Protein AF-A0A3E5HH83-F1 (afdb_monomer)

Structure (mmCIF, N/CA/C/O backbone):
data_AF-A0A3E5HH83-F1
#
_entry.id   AF-A0A3E5HH83-F1
#
loop_
_atom_site.group_PDB
_atom_site.id
_atom_site.type_symbol
_atom_site.label_atom_id
_atom_site.label_alt_id
_atom_site.label_comp_id
_atom_site.label_asym_id
_atom_site.label_entity_id
_atom_site.label_seq_id
_atom_site.pdbx_PDB_ins_code
_atom_site.Cartn_x
_atom_site.Cartn_y
_atom_site.Cartn_z
_atom_site.occupancy
_atom_site.B_iso_or_equiv
_atom_site.auth_seq_id
_atom_site.auth_comp_id
_atom_site.auth_asym_id
_atom_site.auth_atom_id
_atom_site.pdbx_PDB_model_num
ATOM 1 N N . MET A 1 1 ? -9.950 -3.224 22.795 1.00 46.97 1 MET A N 1
ATOM 2 C CA . MET A 1 1 ? -10.598 -3.669 21.547 1.00 46.97 1 MET A CA 1
ATOM 3 C C . MET A 1 1 ? -9.946 -2.872 20.449 1.00 46.97 1 MET A C 1
ATOM 5 O O . MET A 1 1 ? -10.129 -1.661 20.435 1.00 46.97 1 MET A O 1
ATOM 9 N N . ASN A 1 2 ? -9.144 -3.512 19.608 1.00 66.50 2 ASN A N 1
ATOM 10 C CA . ASN A 1 2 ? -8.667 -2.846 18.408 1.00 66.50 2 ASN A CA 1
ATOM 11 C C . ASN A 1 2 ? -9.880 -2.757 17.480 1.00 66.50 2 ASN A C 1
ATOM 13 O O . ASN A 1 2 ? -10.528 -3.773 17.232 1.00 66.50 2 ASN A O 1
ATOM 17 N N . GLY A 1 3 ? -10.281 -1.540 17.110 1.00 93.00 3 GLY A N 1
ATOM 18 C CA . GLY A 1 3 ? -11.445 -1.318 16.252 1.00 93.00 3 GLY A CA 1
ATOM 19 C C . GLY A 1 3 ? -11.231 -1.876 14.845 1.00 93.00 3 GLY A C 1
ATOM 20 O O . GLY A 1 3 ? -10.240 -2.550 14.572 1.00 93.00 3 GLY A O 1
ATOM 21 N N . THR A 1 4 ? -12.140 -1.568 13.930 1.00 97.88 4 THR A N 1
ATOM 22 C CA . THR A 1 4 ? -11.931 -1.856 12.510 1.00 97.88 4 THR A CA 1
ATOM 23 C C . THR A 1 4 ? -11.290 -0.670 11.798 1.00 97.88 4 THR A C 1
ATOM 25 O O . THR A 1 4 ? -11.462 0.483 12.201 1.00 97.88 4 THR A O 1
ATOM 28 N N . ILE A 1 5 ? -10.546 -0.953 10.730 1.00 98.25 5 ILE A N 1
ATOM 29 C CA . ILE A 1 5 ? -9.960 0.050 9.841 1.00 98.25 5 ILE A CA 1
ATOM 30 C C . ILE A 1 5 ? -10.342 -0.217 8.389 1.00 98.25 5 ILE A C 1
ATOM 32 O O . ILE A 1 5 ? -10.463 -1.365 7.960 1.00 98.25 5 ILE A O 1
ATOM 36 N N . ASN A 1 6 ? -10.529 0.864 7.636 1.00 98.69 6 ASN A N 1
ATOM 37 C CA . ASN A 1 6 ? -10.720 0.813 6.192 1.00 98.69 6 ASN A CA 1
ATOM 38 C C . ASN A 1 6 ? -9.366 0.891 5.489 1.00 98.69 6 ASN A C 1
ATOM 40 O O . ASN A 1 6 ? -8.591 1.817 5.735 1.00 98.69 6 ASN A O 1
ATOM 44 N N . ILE A 1 7 ? -9.112 -0.066 4.607 1.00 98.81 7 ILE A N 1
ATOM 45 C CA . ILE A 1 7 ? -7.843 -0.254 3.906 1.00 98.81 7 ILE A CA 1
ATOM 46 C C . ILE A 1 7 ? -8.075 -0.429 2.402 1.00 98.81 7 ILE A C 1
ATOM 48 O O . ILE A 1 7 ? -9.208 -0.631 1.949 1.00 98.81 7 ILE A O 1
ATOM 52 N N . LEU A 1 8 ? -6.987 -0.411 1.638 1.00 98.88 8 LEU A N 1
ATOM 53 C CA . LEU A 1 8 ? -6.941 -0.985 0.295 1.00 98.88 8 LEU A CA 1
ATOM 54 C C . LEU A 1 8 ? -6.160 -2.295 0.330 1.00 98.88 8 LEU A C 1
ATOM 56 O O . LEU A 1 8 ? -5.113 -2.351 0.964 1.00 98.88 8 LEU A O 1
ATOM 60 N N . ALA A 1 9 ? -6.634 -3.320 -0.369 1.00 98.88 9 ALA A N 1
ATOM 61 C CA . ALA A 1 9 ? -5.868 -4.520 -0.681 1.00 98.88 9 ALA A CA 1
ATOM 62 C C . ALA A 1 9 ? -5.523 -4.526 -2.170 1.00 98.88 9 ALA A C 1
ATOM 64 O O . ALA A 1 9 ? -6.398 -4.362 -3.018 1.00 98.88 9 ALA A O 1
ATOM 65 N N . ILE A 1 10 ? -4.245 -4.705 -2.485 1.00 98.81 10 ILE A N 1
ATOM 66 C CA . ILE A 1 10 ? -3.732 -4.709 -3.849 1.00 98.81 10 ILE A CA 1
ATOM 67 C C . ILE A 1 10 ? -3.163 -6.099 -4.096 1.00 98.81 10 ILE A C 1
ATOM 69 O O . ILE A 1 10 ? -2.102 -6.452 -3.580 1.00 98.81 10 ILE A O 1
ATOM 73 N N . LYS A 1 11 ? -3.887 -6.907 -4.870 1.00 98.69 11 LYS A N 1
ATOM 74 C CA . LYS A 1 11 ? -3.466 -8.260 -5.249 1.00 98.69 11 LYS A CA 1
ATOM 75 C C . LYS A 1 11 ? -2.684 -8.216 -6.571 1.00 98.69 11 LYS A C 1
ATOM 77 O O . LYS A 1 11 ? -2.982 -7.371 -7.422 1.00 98.69 11 LYS A O 1
ATOM 82 N N . PRO A 1 12 ? -1.713 -9.121 -6.785 1.00 98.25 12 PRO A N 1
ATOM 83 C CA . PRO A 1 12 ? -1.017 -9.213 -8.064 1.00 98.25 12 PRO A CA 1
ATOM 84 C C . PRO A 1 12 ? -1.998 -9.452 -9.216 1.00 98.25 12 PRO A C 1
ATOM 86 O O . PRO A 1 12 ? -2.844 -10.338 -9.137 1.00 98.25 12 PRO A O 1
ATOM 89 N N . GLY A 1 13 ? -1.880 -8.673 -10.292 1.00 97.62 13 GLY A N 1
ATOM 90 C CA . GLY A 1 13 ? -2.722 -8.831 -11.483 1.00 97.62 13 GLY A CA 1
ATOM 91 C C . GLY A 1 13 ? -4.163 -8.318 -11.360 1.00 97.62 13 GLY A C 1
ATOM 92 O O . GLY A 1 13 ? -4.900 -8.386 -12.340 1.00 97.62 13 GLY A O 1
ATOM 93 N N . GLU A 1 14 ? -4.570 -7.784 -10.207 1.00 97.88 14 GLU A N 1
ATOM 94 C CA . GLU A 1 14 ? -5.917 -7.247 -9.980 1.00 97.88 14 GLU A CA 1
ATOM 95 C C . GLU A 1 14 ? -5.877 -5.733 -9.705 1.00 97.88 14 GLU A C 1
ATOM 97 O O . GLU A 1 14 ? -4.828 -5.153 -9.393 1.00 97.88 14 GLU A O 1
ATOM 102 N N . GLN A 1 15 ? -7.041 -5.091 -9.822 1.00 97.94 15 GLN A N 1
ATOM 103 C CA . GLN A 1 15 ? -7.246 -3.709 -9.384 1.00 97.94 15 GLN A CA 1
ATOM 104 C C . GLN A 1 15 ? -7.373 -3.642 -7.847 1.00 97.94 15 GLN A C 1
ATOM 106 O O . GLN A 1 15 ? -7.794 -4.625 -7.230 1.00 97.94 15 GLN A O 1
ATOM 111 N N . PRO A 1 16 ? -7.050 -2.498 -7.211 1.00 98.44 16 PRO A N 1
ATOM 112 C CA . PRO A 1 16 ? -7.197 -2.324 -5.768 1.00 98.44 16 PRO A CA 1
ATOM 113 C C . PRO A 1 16 ? -8.634 -2.542 -5.274 1.00 98.44 16 PRO A C 1
ATOM 115 O O . PRO A 1 16 ? -9.596 -2.053 -5.864 1.00 98.44 16 PRO A O 1
ATOM 118 N N . GLU A 1 17 ? -8.772 -3.209 -4.130 1.00 9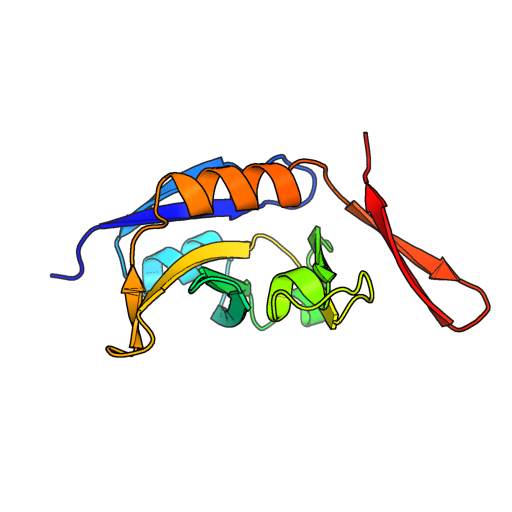8.62 17 GLU A N 1
ATOM 119 C CA . GLU A 1 17 ? -10.048 -3.504 -3.475 1.00 98.62 17 GLU A CA 1
ATOM 120 C C . GLU A 1 17 ? -10.148 -2.759 -2.136 1.00 98.62 17 GLU A C 1
ATOM 122 O O . GLU A 1 17 ? -9.228 -2.800 -1.319 1.00 98.62 17 GLU A O 1
ATOM 127 N N . ARG A 1 18 ? -11.276 -2.088 -1.874 1.00 98.69 18 ARG A N 1
ATOM 128 C CA . ARG A 1 18 ? -11.558 -1.474 -0.566 1.00 98.69 18 ARG A CA 1
ATOM 129 C C . ARG A 1 18 ? -12.054 -2.536 0.408 1.00 98.69 18 ARG A C 1
ATOM 131 O O . ARG A 1 18 ? -13.051 -3.193 0.123 1.00 98.69 18 ARG A O 1
ATOM 138 N N . LEU A 1 19 ? -11.430 -2.636 1.579 1.00 98.69 19 LEU A N 1
ATOM 139 C CA . LEU A 1 19 ? -11.835 -3.570 2.633 1.00 98.69 19 LEU A CA 1
ATOM 140 C C . LEU A 1 19 ? -11.967 -2.866 3.985 1.00 98.69 19 LEU A C 1
ATOM 142 O O . LEU A 1 19 ? -11.283 -1.882 4.258 1.00 98.69 19 LEU A O 1
ATOM 146 N N . THR A 1 20 ? -12.809 -3.422 4.853 1.00 98.62 20 THR A N 1
ATOM 147 C CA . THR A 1 20 ? -12.842 -3.103 6.284 1.00 98.62 20 THR A CA 1
ATOM 148 C C . THR A 1 20 ? -12.373 -4.334 7.048 1.00 98.62 20 THR A C 1
ATOM 150 O O . THR A 1 20 ? -12.964 -5.404 6.901 1.00 98.62 20 THR A O 1
ATOM 153 N N . ILE A 1 21 ? -11.324 -4.192 7.856 1.00 98.31 21 ILE A N 1
ATOM 154 C CA . ILE A 1 21 ? -10.731 -5.298 8.621 1.00 98.31 21 ILE A CA 1
ATOM 155 C C . ILE A 1 21 ? -10.574 -4.949 10.094 1.00 98.31 21 ILE A C 1
ATOM 157 O O . ILE A 1 21 ? -10.543 -3.773 10.453 1.00 98.31 21 ILE A O 1
ATOM 161 N N . ASP A 1 22 ? -10.425 -5.964 10.941 1.00 98.25 22 ASP A N 1
ATOM 162 C CA . ASP A 1 22 ? -9.992 -5.771 12.324 1.00 98.25 22 ASP A CA 1
ATOM 163 C C . ASP A 1 22 ? -8.584 -5.157 12.349 1.00 98.25 22 ASP A C 1
ATOM 165 O O . ASP A 1 22 ? -7.691 -5.616 11.634 1.00 98.25 22 ASP A O 1
ATOM 169 N N . ASN A 1 23 ? -8.352 -4.148 13.193 1.00 97.50 23 ASN A N 1
ATOM 170 C CA . ASN A 1 23 ? -7.044 -3.503 13.324 1.00 97.50 23 ASN A CA 1
ATOM 171 C C . ASN A 1 23 ? -6.090 -4.334 14.195 1.00 97.50 23 ASN A C 1
ATOM 173 O O . ASN A 1 23 ? -5.685 -3.948 15.292 1.00 97.50 23 ASN A O 1
ATOM 177 N N . THR A 1 24 ? -5.779 -5.534 13.729 1.00 97.50 24 THR A N 1
ATOM 178 C CA . THR A 1 24 ? -4.938 -6.502 14.433 1.00 97.50 24 THR A CA 1
ATOM 179 C C . THR A 1 24 ? -3.799 -6.949 13.532 1.00 97.50 24 THR A C 1
ATOM 181 O O . THR A 1 24 ? -3.897 -6.876 12.304 1.00 97.50 24 THR A O 1
ATOM 184 N N . LEU A 1 25 ? -2.704 -7.398 14.142 1.00 97.50 25 LEU A N 1
ATOM 185 C CA . LEU A 1 25 ? -1.569 -7.963 13.418 1.00 97.50 25 LEU A CA 1
ATOM 186 C C . LEU A 1 25 ? -2.016 -9.193 12.618 1.00 97.50 25 LEU A C 1
ATOM 188 O O . LEU A 1 25 ? -1.715 -9.319 11.435 1.00 97.50 25 LEU A O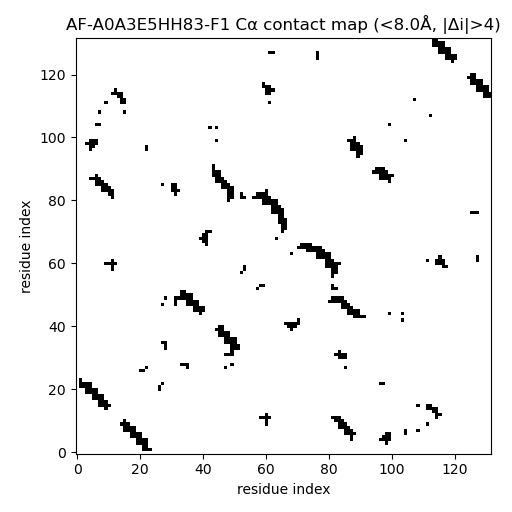 1
ATOM 192 N N . GLU A 1 26 ? -2.815 -10.051 13.247 1.00 98.19 26 GLU A N 1
ATOM 193 C CA . GLU A 1 26 ? -3.300 -11.310 12.694 1.00 98.19 26 GLU A CA 1
ATOM 194 C C . GLU A 1 26 ? -4.173 -11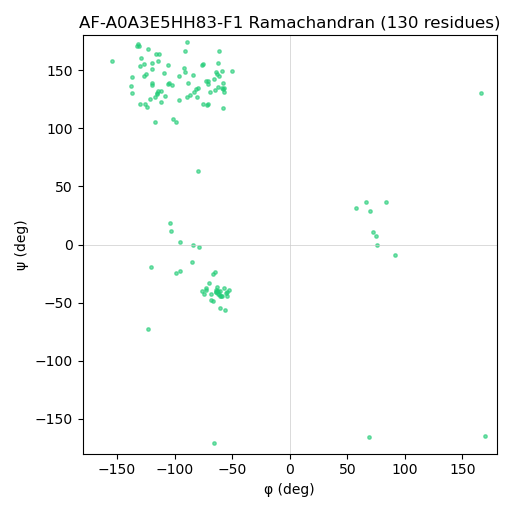.095 11.450 1.00 98.19 26 GLU A C 1
ATOM 196 O O . GLU A 1 26 ? -4.052 -11.832 10.469 1.00 98.19 26 GLU A O 1
ATOM 201 N N . ALA A 1 27 ? -5.034 -10.070 11.450 1.00 98.38 27 ALA A N 1
ATOM 202 C CA . ALA A 1 27 ? -5.854 -9.740 10.285 1.00 98.38 27 ALA A CA 1
ATOM 203 C C . ALA A 1 27 ? -5.000 -9.302 9.084 1.00 98.38 27 ALA A C 1
ATOM 205 O O . ALA A 1 27 ? -5.264 -9.732 7.959 1.00 98.38 27 ALA A O 1
ATOM 206 N N . LYS A 1 28 ? -3.954 -8.498 9.319 1.00 98.50 28 LYS A N 1
ATOM 207 C CA . LYS A 1 28 ? -3.020 -8.036 8.276 1.00 98.50 28 LYS A CA 1
ATOM 208 C C . LYS A 1 28 ? -2.178 -9.195 7.740 1.00 98.50 28 LYS A C 1
ATOM 210 O O . LYS A 1 28 ? -2.148 -9.409 6.530 1.00 98.50 28 LYS A O 1
ATOM 215 N N . GLN A 1 29 ? -1.599 -10.005 8.631 1.00 98.75 29 GLN A N 1
ATOM 216 C CA . GLN A 1 29 ? -0.827 -11.209 8.286 1.00 98.75 29 GLN A CA 1
ATOM 217 C C . GLN A 1 29 ? -1.635 -12.185 7.427 1.00 98.75 29 GLN A C 1
ATOM 219 O O . GLN A 1 29 ? -1.132 -12.719 6.440 1.00 98.75 29 GLN A O 1
ATOM 224 N N . LYS A 1 30 ? -2.918 -12.383 7.753 1.00 98.62 30 LYS A N 1
ATOM 225 C CA . LYS A 1 30 ? -3.810 -13.244 6.969 1.00 98.62 30 LYS A CA 1
ATOM 226 C C . LYS A 1 30 ? -4.032 -12.733 5.542 1.00 98.62 30 LYS A C 1
ATOM 228 O O . LYS A 1 30 ? -4.163 -13.553 4.638 1.00 98.62 30 LYS A O 1
ATOM 233 N N . LEU A 1 31 ? -4.108 -11.416 5.337 1.00 98.38 31 LEU A N 1
ATOM 234 C CA . LEU A 1 31 ? -4.317 -10.828 4.009 1.00 98.38 31 LEU A CA 1
ATOM 235 C C . LEU A 1 31 ? -3.070 -10.896 3.126 1.00 98.38 31 LEU A C 1
ATOM 237 O O . LEU A 1 31 ? -3.192 -11.200 1.941 1.00 98.38 31 LEU A O 1
ATOM 241 N N . VAL A 1 32 ? -1.894 -10.614 3.691 1.00 98.50 32 VAL A N 1
ATOM 242 C CA . VAL A 1 32 ? -0.628 -10.621 2.934 1.00 98.50 32 VAL A CA 1
ATOM 243 C C . VAL A 1 32 ? -0.002 -12.017 2.844 1.00 98.50 32 VAL A C 1
ATOM 245 O O . VAL A 1 32 ? 0.839 -12.270 1.988 1.00 98.50 32 VAL A O 1
ATOM 248 N N . GLY A 1 33 ? -0.4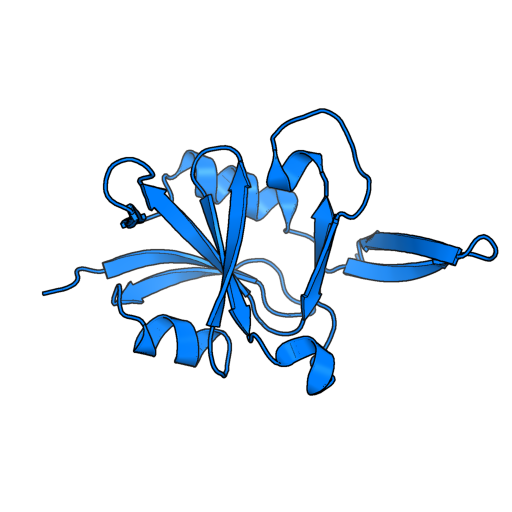57 -12.954 3.681 1.00 98.19 33 GLY A N 1
ATO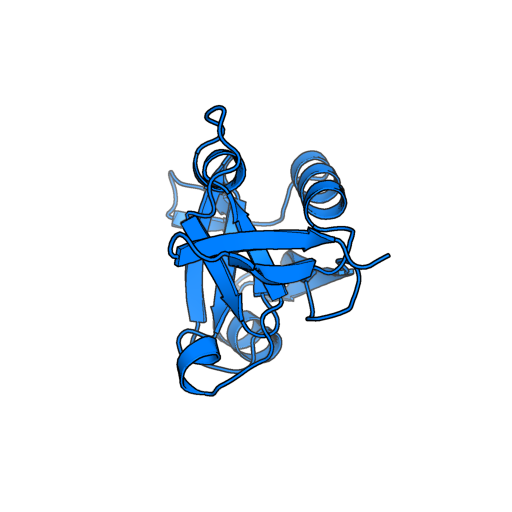M 249 C CA . GLY A 1 33 ? -0.097 -14.367 3.609 1.00 98.19 33 GLY A CA 1
ATOM 250 C C . GLY A 1 33 ? 1.222 -14.726 4.294 1.00 98.19 33 GLY A C 1
ATOM 251 O O . GLY A 1 33 ? 1.928 -15.589 3.785 1.00 98.19 33 GLY A O 1
ATOM 252 N N . GLY A 1 34 ? 1.559 -14.093 5.421 1.00 97.81 34 GLY A N 1
ATOM 253 C CA . GLY A 1 34 ? 2.804 -14.353 6.153 1.00 97.81 34 GLY A CA 1
ATOM 254 C C . GLY A 1 34 ? 3.077 -13.331 7.252 1.00 97.81 34 GLY A C 1
ATOM 255 O O . GLY A 1 34 ? 2.176 -12.588 7.647 1.00 97.81 34 GLY A O 1
ATOM 256 N N . TYR A 1 35 ? 4.315 -13.299 7.751 1.00 98.50 35 TYR A N 1
ATOM 257 C CA . TYR A 1 35 ? 4.780 -12.194 8.590 1.00 98.50 35 TYR A CA 1
ATOM 258 C C . TYR A 1 35 ? 4.796 -10.894 7.791 1.00 98.50 35 TYR A C 1
ATOM 260 O O . TYR A 1 35 ? 4.944 -10.916 6.570 1.00 98.50 35 TYR A O 1
ATOM 268 N N . ILE A 1 36 ? 4.549 -9.776 8.479 1.00 98.50 36 ILE A N 1
ATOM 269 C CA . ILE A 1 36 ? 4.380 -8.488 7.814 1.00 98.50 36 ILE A CA 1
ATOM 270 C C . ILE A 1 36 ? 5.600 -7.603 7.992 1.00 98.50 36 ILE A C 1
ATOM 272 O O . ILE A 1 36 ? 6.120 -7.477 9.098 1.00 98.50 36 ILE A O 1
ATOM 276 N N . GLU A 1 37 ? 5.958 -6.921 6.917 1.00 98.38 37 GLU A N 1
ATOM 277 C CA . GLU A 1 37 ? 6.855 -5.774 6.923 1.00 98.38 37 GLU A CA 1
ATOM 278 C C . GLU A 1 37 ? 6.043 -4.507 6.626 1.00 98.38 37 GLU A C 1
ATOM 280 O O . GLU A 1 37 ? 5.033 -4.557 5.915 1.00 98.38 37 GLU A O 1
ATOM 285 N N . ALA A 1 38 ? 6.456 -3.382 7.211 1.00 98.00 38 ALA A N 1
ATOM 286 C CA . ALA A 1 38 ? 5.840 -2.079 6.996 1.00 98.00 38 ALA A CA 1
ATOM 287 C C . ALA A 1 38 ? 6.682 -1.238 6.030 1.00 98.00 38 ALA A C 1
ATOM 289 O O . ALA A 1 38 ? 7.898 -1.151 6.191 1.00 98.00 38 ALA A O 1
ATOM 290 N N . PHE A 1 39 ? 6.034 -0.545 5.095 1.00 98.38 39 PHE A N 1
ATOM 291 C CA . PHE A 1 39 ? 6.681 0.438 4.226 1.00 98.38 39 PHE A CA 1
ATOM 292 C C . PHE A 1 39 ? 5.892 1.751 4.242 1.00 98.38 39 PHE A C 1
ATOM 294 O O . PHE A 1 39 ? 4.705 1.782 3.918 1.00 98.38 39 PHE A O 1
ATOM 301 N N . GLY A 1 40 ? 6.540 2.846 4.638 1.00 97.88 40 GLY A N 1
ATOM 302 C CA . GLY A 1 40 ? 5.901 4.158 4.726 1.00 97.88 40 GLY A CA 1
ATOM 303 C C . GLY A 1 40 ? 5.602 4.751 3.351 1.00 97.88 40 GLY A C 1
ATOM 304 O O . GLY A 1 40 ? 6.432 4.692 2.448 1.00 97.88 40 GLY A O 1
ATOM 305 N N . LEU A 1 41 ? 4.423 5.348 3.210 1.00 98.25 41 LEU A N 1
ATOM 306 C CA . LEU A 1 41 ? 4.051 6.165 2.063 1.00 98.25 41 LEU A CA 1
ATOM 307 C C . LEU A 1 41 ? 3.872 7.618 2.502 1.00 98.25 41 LEU A C 1
ATOM 309 O O . LEU A 1 41 ? 3.690 7.922 3.688 1.00 98.25 41 LEU A O 1
ATOM 313 N N . MET A 1 42 ? 3.865 8.524 1.530 1.00 97.00 42 MET A N 1
ATOM 314 C CA . MET A 1 42 ? 3.545 9.919 1.796 1.00 97.00 42 MET A CA 1
ATOM 315 C C . MET A 1 42 ? 2.124 10.100 2.359 1.00 97.00 42 MET A C 1
ATOM 317 O O . MET A 1 42 ? 1.275 9.205 2.305 1.00 97.00 42 MET A O 1
ATOM 321 N N . ASP A 1 43 ? 1.860 11.298 2.886 1.00 94.56 43 ASP A N 1
ATOM 322 C CA . ASP A 1 43 ? 0.547 11.702 3.410 1.00 94.56 43 ASP A CA 1
ATOM 323 C C . ASP A 1 43 ? 0.018 10.784 4.530 1.00 94.56 43 ASP A C 1
ATOM 325 O O . ASP A 1 43 ? -1.183 10.581 4.666 1.00 94.56 43 ASP A O 1
ATOM 329 N N . GLY A 1 44 ? 0.905 10.195 5.342 1.00 96.00 44 GLY A N 1
ATOM 330 C CA . GLY A 1 44 ? 0.504 9.375 6.492 1.00 96.00 44 GLY A CA 1
ATOM 331 C C . GLY A 1 44 ? -0.222 8.086 6.098 1.00 96.00 44 GLY A C 1
ATOM 332 O O . GLY A 1 44 ? -1.176 7.684 6.767 1.00 96.00 44 GLY A O 1
ATOM 333 N N . ALA A 1 45 ? 0.193 7.456 5.000 1.00 98.25 45 ALA A N 1
ATOM 334 C CA . ALA A 1 45 ? -0.229 6.112 4.624 1.00 98.25 45 ALA A CA 1
ATOM 335 C C . ALA A 1 45 ? 0.905 5.103 4.862 1.00 98.25 45 ALA A C 1
ATOM 337 O O . ALA A 1 45 ? 2.083 5.453 4.879 1.00 98.25 45 ALA A O 1
ATOM 338 N N . CYS A 1 46 ? 0.550 3.839 5.066 1.00 98.50 46 CYS A N 1
ATOM 339 C CA . CYS A 1 46 ? 1.504 2.762 5.308 1.00 98.50 46 CYS A CA 1
ATOM 340 C C . CYS A 1 46 ? 1.092 1.521 4.523 1.00 98.50 46 CYS A C 1
ATOM 342 O O . CYS A 1 46 ? -0.089 1.160 4.492 1.00 98.50 46 CYS A O 1
ATOM 344 N N . ILE A 1 47 ? 2.068 0.880 3.892 1.00 98.81 47 ILE A N 1
ATOM 345 C CA . ILE A 1 47 ? 1.932 -0.444 3.309 1.00 98.81 47 ILE A CA 1
ATOM 346 C C . ILE A 1 47 ? 2.262 -1.488 4.367 1.00 98.81 47 ILE A C 1
ATOM 348 O O . ILE A 1 47 ? 3.265 -1.367 5.064 1.00 98.81 47 ILE A O 1
ATOM 352 N N . TYR A 1 48 ? 1.476 -2.560 4.393 1.00 98.88 48 TYR A N 1
ATOM 353 C CA . TYR A 1 48 ? 1.917 -3.840 4.932 1.00 98.88 48 TYR A CA 1
ATOM 354 C C . TYR A 1 48 ? 1.968 -4.883 3.822 1.00 98.88 48 TYR A C 1
ATOM 356 O O . TYR A 1 48 ? 1.005 -5.052 3.069 1.00 98.88 48 TYR A O 1
ATOM 364 N N . CYS A 1 49 ? 3.084 -5.593 3.730 1.00 98.81 49 CYS A N 1
ATOM 365 C CA . CYS A 1 49 ? 3.315 -6.668 2.769 1.00 98.81 49 CYS A CA 1
ATOM 366 C C . CYS A 1 49 ? 3.883 -7.897 3.481 1.00 98.81 49 CYS A C 1
ATOM 368 O O . CYS A 1 49 ? 4.172 -7.846 4.674 1.00 98.81 49 CYS A O 1
ATOM 370 N N . ASN A 1 50 ? 4.004 -9.013 2.766 1.00 98.81 50 ASN A N 1
ATOM 371 C CA . ASN A 1 50 ? 4.680 -10.188 3.297 1.00 98.81 50 ASN A CA 1
ATOM 372 C C . ASN A 1 50 ? 6.202 -9.968 3.293 1.00 98.81 50 ASN A C 1
ATOM 374 O O . ASN A 1 50 ? 6.777 -9.783 2.220 1.00 98.81 50 ASN A O 1
ATOM 378 N N . GLU A 1 51 ? 6.828 -10.040 4.469 1.00 98.38 51 GLU A N 1
ATOM 379 C CA . GLU A 1 51 ? 8.275 -9.849 4.678 1.00 98.38 51 GLU A CA 1
ATOM 380 C C . GLU A 1 51 ? 9.125 -10.817 3.834 1.00 98.38 51 GLU A C 1
ATOM 382 O O . GLU A 1 51 ? 10.155 -10.445 3.274 1.00 98.38 51 GLU A O 1
ATOM 387 N N . GLU A 1 52 ? 8.669 -12.060 3.664 1.00 98.25 52 GLU A N 1
ATOM 388 C CA . GLU A 1 52 ? 9.389 -13.088 2.905 1.00 98.25 52 GLU A CA 1
ATOM 389 C C . GLU A 1 52 ? 8.910 -13.186 1.448 1.00 98.25 52 GLU A C 1
ATOM 391 O O . GLU A 1 52 ? 9.432 -13.985 0.674 1.00 98.25 52 GLU A O 1
ATOM 396 N N . GLY A 1 53 ? 7.970 -12.336 1.012 1.00 98.38 53 GLY A N 1
ATOM 397 C CA . GLY A 1 53 ? 7.269 -12.496 -0.266 1.00 98.38 53 GLY A CA 1
ATOM 398 C C . GLY A 1 53 ? 8.193 -12.619 -1.485 1.00 98.38 53 GLY A C 1
ATOM 399 O O . GLY A 1 53 ? 7.969 -13.460 -2.355 1.00 98.38 53 GLY A O 1
ATOM 400 N N . LYS A 1 54 ? 9.274 -11.834 -1.550 1.00 97.56 54 LYS A N 1
ATOM 401 C CA . LYS A 1 54 ? 10.269 -11.952 -2.635 1.00 97.56 54 LYS A CA 1
ATOM 402 C C . LYS A 1 54 ? 11.144 -13.195 -2.506 1.00 97.56 54 LYS A C 1
ATOM 404 O O . LYS A 1 54 ? 11.473 -13.805 -3.521 1.00 97.56 54 LYS A O 1
ATOM 409 N N . ILE A 1 55 ? 11.540 -13.539 -1.280 1.00 97.62 55 ILE A N 1
ATOM 410 C CA . ILE A 1 55 ? 12.393 -14.699 -0.977 1.00 97.62 55 ILE A CA 1
ATOM 411 C C . ILE A 1 55 ? 11.652 -15.989 -1.349 1.00 97.62 55 ILE A C 1
ATOM 413 O O . ILE A 1 55 ? 12.236 -16.876 -1.971 1.00 97.62 55 ILE A O 1
ATOM 417 N N . ASP A 1 56 ? 10.349 -16.029 -1.078 1.00 97.62 56 ASP A N 1
ATOM 418 C CA . ASP A 1 56 ? 9.445 -17.136 -1.394 1.00 97.62 56 ASP A CA 1
ATOM 419 C C . ASP A 1 56 ? 8.991 -17.165 -2.862 1.00 97.62 56 ASP A C 1
ATOM 421 O O . ASP A 1 56 ? 8.261 -18.067 -3.281 1.00 97.62 56 ASP A O 1
ATOM 425 N N . GLY A 1 57 ? 9.411 -16.188 -3.672 1.00 97.56 57 GLY A N 1
ATOM 426 C CA . GLY A 1 57 ? 9.067 -16.117 -5.089 1.00 97.56 57 GLY A CA 1
ATOM 427 C C . GLY A 1 57 ? 7.595 -15.790 -5.354 1.00 97.56 57 GLY A C 1
ATOM 428 O O . GLY A 1 57 ? 7.054 -16.201 -6.385 1.00 97.56 57 GLY A O 1
ATOM 429 N N . MET A 1 58 ? 6.932 -15.058 -4.451 1.00 98.56 58 MET A N 1
ATOM 430 C CA . MET A 1 58 ? 5.594 -14.532 -4.713 1.00 98.56 58 MET A CA 1
ATOM 431 C C . MET A 1 58 ? 5.601 -13.623 -5.954 1.00 98.56 58 MET A C 1
ATOM 433 O O . MET A 1 58 ? 6.603 -12.957 -6.232 1.00 98.56 58 MET A O 1
ATOM 437 N N . PRO A 1 59 ? 4.486 -13.549 -6.705 1.00 98.19 59 PRO A N 1
ATOM 438 C CA . PRO A 1 59 ? 4.410 -12.693 -7.882 1.00 98.19 59 PRO A CA 1
ATOM 439 C C . PRO A 1 59 ? 4.699 -11.230 -7.533 1.00 98.19 59 PRO A C 1
ATOM 441 O O . PRO A 1 59 ? 4.127 -10.702 -6.579 1.00 98.19 59 PRO A O 1
ATOM 444 N N . LEU A 1 60 ? 5.539 -10.563 -8.327 1.00 98.25 60 LEU A N 1
ATOM 445 C CA . LEU A 1 60 ? 5.710 -9.113 -8.227 1.00 98.25 60 LEU A CA 1
ATOM 446 C C . LEU A 1 60 ? 4.377 -8.415 -8.533 1.00 98.25 60 LEU A C 1
ATOM 448 O O . LEU A 1 60 ? 3.594 -8.896 -9.354 1.00 98.25 60 LEU A O 1
ATOM 452 N N . ASN A 1 61 ? 4.113 -7.302 -7.855 1.00 98.50 61 ASN A N 1
ATOM 453 C CA . ASN A 1 61 ? 2.795 -6.682 -7.824 1.00 98.50 61 ASN A CA 1
ATOM 454 C C . ASN A 1 61 ? 2.807 -5.228 -8.309 1.00 98.50 61 ASN A C 1
ATOM 456 O O . ASN A 1 61 ? 2.308 -4.957 -9.398 1.00 98.50 61 ASN A O 1
ATOM 460 N N . ARG A 1 62 ? 3.353 -4.299 -7.515 1.00 98.56 62 ARG A N 1
ATOM 461 C CA . ARG A 1 62 ? 3.468 -2.872 -7.863 1.00 98.56 62 ARG A CA 1
ATOM 462 C C . ARG A 1 62 ? 4.828 -2.322 -7.473 1.00 98.56 62 ARG A C 1
ATOM 464 O O . ARG A 1 62 ? 5.380 -2.714 -6.447 1.00 98.56 62 ARG A O 1
ATOM 471 N N . GLY A 1 63 ? 5.346 -1.425 -8.295 1.00 98.19 63 GLY A N 1
ATOM 472 C CA . GLY A 1 63 ? 6.498 -0.601 -7.990 1.00 98.19 63 GLY A CA 1
ATOM 473 C C . GLY A 1 63 ? 6.083 0.593 -7.140 1.00 98.19 63 GLY A C 1
ATOM 474 O O . GLY A 1 63 ? 5.100 1.269 -7.451 1.00 98.19 63 GLY A O 1
ATOM 475 N N . ILE A 1 64 ? 6.843 0.851 -6.085 1.00 98.38 64 ILE A N 1
ATOM 476 C CA . ILE A 1 64 ? 6.756 2.060 -5.275 1.00 98.38 64 ILE A CA 1
ATOM 477 C C . ILE A 1 64 ? 7.816 3.024 -5.792 1.00 98.38 64 ILE A C 1
ATOM 479 O O . ILE A 1 64 ? 8.995 2.663 -5.883 1.00 98.38 64 ILE A O 1
ATOM 483 N N . THR A 1 65 ? 7.394 4.229 -6.161 1.00 97.62 65 THR A N 1
ATOM 484 C CA . THR A 1 65 ? 8.308 5.279 -6.616 1.00 97.62 65 THR A CA 1
ATOM 485 C C . THR A 1 65 ? 8.772 6.159 -5.461 1.00 97.62 65 THR A C 1
ATOM 487 O O . THR A 1 65 ? 8.187 6.149 -4.376 1.00 97.62 65 THR A O 1
ATOM 490 N N . MET A 1 66 ? 9.810 6.961 -5.700 1.00 96.88 66 MET A N 1
ATOM 491 C CA . MET A 1 66 ? 10.237 7.997 -4.759 1.00 96.88 66 MET A CA 1
ATOM 492 C C . MET A 1 66 ? 9.080 8.940 -4.394 1.00 96.88 66 MET A C 1
ATOM 494 O O . MET A 1 66 ? 8.838 9.178 -3.214 1.00 96.88 66 MET A O 1
ATOM 498 N N . ASN A 1 67 ? 8.291 9.379 -5.378 1.00 97.00 67 ASN A N 1
ATOM 499 C CA . ASN A 1 67 ? 7.103 10.198 -5.134 1.00 97.00 67 ASN A CA 1
ATOM 500 C C . ASN A 1 67 ? 6.057 9.489 -4.256 1.00 97.00 67 ASN A C 1
ATOM 502 O O . ASN A 1 67 ? 5.492 10.104 -3.357 1.00 97.00 67 ASN A O 1
ATOM 506 N N . ASP A 1 68 ? 5.825 8.186 -4.441 1.00 98.06 68 ASP A N 1
ATOM 507 C CA . ASP A 1 68 ? 4.912 7.442 -3.562 1.00 98.06 68 ASP A CA 1
ATOM 508 C C . ASP A 1 68 ? 5.414 7.409 -2.105 1.00 98.06 68 ASP A C 1
ATOM 510 O O . ASP A 1 68 ? 4.627 7.523 -1.161 1.00 98.06 68 ASP A O 1
ATOM 514 N N . ALA A 1 69 ? 6.726 7.248 -1.916 1.00 97.56 69 ALA A N 1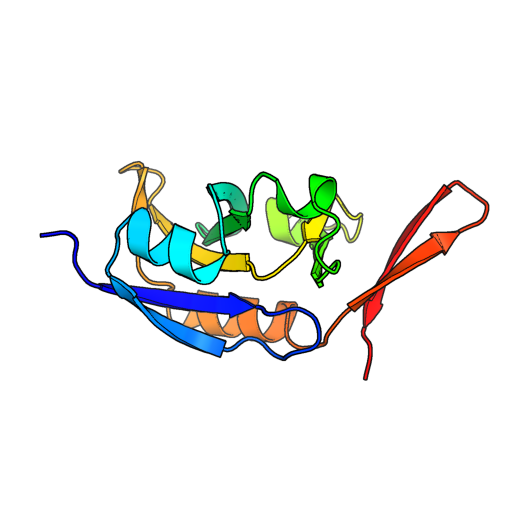
ATOM 515 C CA . ALA A 1 69 ? 7.343 7.123 -0.600 1.00 97.56 69 ALA A CA 1
ATOM 516 C C . ALA A 1 69 ? 7.451 8.468 0.140 1.00 97.56 69 ALA A C 1
ATOM 518 O O . ALA A 1 69 ? 7.220 8.521 1.349 1.00 97.56 69 ALA A O 1
ATOM 5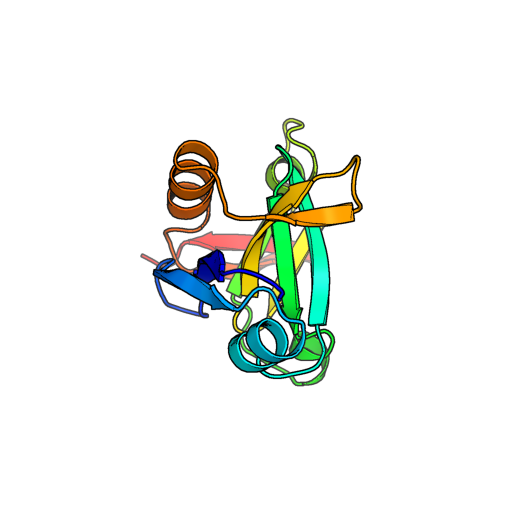19 N N . THR A 1 70 ? 7.795 9.554 -0.560 1.00 96.12 70 THR A N 1
ATOM 520 C CA . THR A 1 70 ? 8.154 10.842 0.067 1.00 96.12 70 THR A CA 1
ATOM 521 C C . THR A 1 70 ? 7.269 12.017 -0.345 1.00 96.12 70 THR A C 1
ATOM 523 O O . THR A 1 70 ? 7.225 13.019 0.369 1.00 96.12 70 THR A O 1
ATOM 526 N N . GLY A 1 71 ? 6.548 11.914 -1.464 1.00 95.56 71 GLY A N 1
ATOM 527 C CA . GLY A 1 71 ? 5.834 13.028 -2.095 1.00 95.56 71 GLY A CA 1
ATOM 528 C C . GLY A 1 71 ? 6.741 14.009 -2.841 1.00 95.56 71 GLY A C 1
ATOM 529 O O . GLY A 1 71 ? 6.278 15.070 -3.262 1.00 95.56 71 GLY A O 1
ATOM 530 N N . GLU A 1 72 ? 8.032 13.694 -2.975 1.00 94.19 72 GLU A N 1
ATOM 531 C CA . GLU A 1 72 ? 8.980 14.470 -3.772 1.00 94.19 72 GLU A CA 1
ATOM 532 C C . GLU A 1 72 ? 8.912 14.052 -5.247 1.00 94.19 72 GLU A C 1
ATOM 534 O O . GLU A 1 72 ? 8.702 12.882 -5.566 1.00 94.19 72 GLU A O 1
ATOM 539 N N . ASP A 1 73 ? 9.109 15.002 -6.165 1.00 91.25 73 ASP A N 1
ATOM 540 C CA . ASP A 1 73 ? 9.074 14.720 -7.603 1.00 91.25 73 ASP A CA 1
ATOM 541 C C . ASP A 1 73 ? 10.116 13.647 -7.983 1.00 91.25 73 ASP A C 1
ATOM 543 O O . ASP A 1 73 ? 11.323 13.862 -7.855 1.00 91.25 73 ASP A O 1
ATOM 547 N N . GLY A 1 74 ? 9.654 12.503 -8.498 1.00 89.25 74 GLY A N 1
ATOM 548 C CA . GLY A 1 74 ? 10.521 11.415 -8.949 1.00 89.25 74 GLY A CA 1
ATOM 549 C C . GLY A 1 74 ? 9.783 10.095 -9.188 1.00 89.25 74 GLY A C 1
ATOM 550 O O . GLY A 1 74 ? 9.061 9.606 -8.321 1.00 89.25 74 GLY A O 1
ATOM 551 N N . ASP A 1 75 ? 10.020 9.485 -10.351 1.00 88.88 75 ASP A N 1
ATOM 552 C CA . ASP A 1 75 ? 9.422 8.199 -10.757 1.00 88.88 75 ASP A CA 1
ATOM 553 C C . ASP A 1 75 ? 10.406 7.021 -10.638 1.00 88.88 75 ASP A C 1
ATOM 555 O O . ASP A 1 75 ? 10.161 5.929 -11.155 1.00 88.88 75 ASP A O 1
ATOM 559 N N . GLU A 1 76 ? 11.549 7.233 -9.984 1.00 93.38 76 GLU A N 1
ATOM 560 C CA . GLU A 1 76 ? 12.499 6.156 -9.723 1.00 93.38 76 GLU A CA 1
ATOM 561 C C . GLU A 1 76 ? 11.882 5.118 -8.784 1.00 93.38 76 GLU A C 1
ATOM 563 O O . GLU A 1 76 ? 11.275 5.465 -7.770 1.00 93.38 76 GLU A O 1
ATOM 568 N N . LEU A 1 77 ? 12.018 3.838 -9.136 1.00 96.12 77 LEU A N 1
ATOM 569 C CA . LEU A 1 77 ? 11.572 2.750 -8.278 1.00 96.12 77 LEU A CA 1
ATOM 570 C C . LEU A 1 77 ? 12.491 2.650 -7.066 1.00 96.12 77 LEU A C 1
ATOM 572 O O . LEU A 1 77 ? 13.686 2.394 -7.208 1.00 96.12 77 LEU A O 1
ATOM 576 N N . VAL A 1 78 ? 11.905 2.797 -5.884 1.00 96.81 78 VAL A N 1
ATOM 577 C CA . VAL A 1 78 ? 12.590 2.577 -4.605 1.00 96.81 78 VAL A CA 1
ATOM 578 C C . VAL A 1 78 ? 12.279 1.199 -4.041 1.00 96.81 78 VAL A C 1
ATOM 580 O O . VAL A 1 78 ? 13.079 0.648 -3.290 1.00 96.81 78 VAL A O 1
ATOM 583 N N . GLU A 1 79 ? 11.139 0.621 -4.430 1.00 97.69 79 GLU A N 1
ATOM 584 C CA . GLU A 1 79 ? 10.757 -0.724 -4.028 1.00 97.69 79 GLU A CA 1
ATOM 585 C C . GLU A 1 79 ? 9.797 -1.386 -5.038 1.00 97.69 79 GLU A C 1
ATOM 587 O O . GLU A 1 79 ? 9.112 -0.719 -5.808 1.00 97.69 79 GLU A O 1
ATOM 592 N N . ILE A 1 80 ? 9.737 -2.716 -5.043 1.00 98.19 80 ILE A N 1
ATOM 593 C CA . ILE A 1 80 ? 8.776 -3.552 -5.758 1.00 98.19 80 ILE A CA 1
ATOM 594 C C . ILE A 1 80 ? 8.085 -4.475 -4.752 1.00 98.19 80 ILE A C 1
ATOM 596 O O . ILE A 1 80 ? 8.720 -5.331 -4.139 1.00 98.19 80 ILE A O 1
ATOM 600 N N . MET A 1 81 ? 6.769 -4.344 -4.623 1.00 98.56 81 MET A N 1
ATOM 601 C CA . MET A 1 81 ? 5.949 -5.219 -3.786 1.00 98.56 81 MET A CA 1
ATOM 602 C C . MET A 1 81 ? 5.838 -6.619 -4.395 1.00 98.56 81 MET A C 1
ATOM 604 O O . MET A 1 81 ? 5.657 -6.754 -5.607 1.00 98.56 81 MET A O 1
ATOM 608 N N . ALA A 1 82 ? 5.878 -7.657 -3.558 1.00 98.56 82 ALA A N 1
ATOM 609 C CA . ALA A 1 82 ? 5.627 -9.045 -3.944 1.00 98.56 82 ALA A CA 1
ATOM 610 C C . ALA A 1 82 ? 4.433 -9.612 -3.164 1.00 98.56 82 ALA A C 1
ATOM 612 O O . ALA A 1 82 ? 4.286 -9.363 -1.969 1.00 98.56 82 ALA A O 1
ATOM 613 N N . GLY A 1 83 ? 3.578 -10.373 -3.847 1.00 98.75 83 GLY A N 1
ATOM 614 C CA . GLY A 1 83 ? 2.325 -10.872 -3.287 1.00 98.75 83 GLY A CA 1
ATOM 615 C C . GLY A 1 83 ? 1.297 -9.763 -3.046 1.00 98.75 83 GLY A C 1
ATOM 616 O O . GLY A 1 83 ? 1.409 -8.653 -3.572 1.00 98.75 83 GLY A O 1
ATOM 617 N N . THR A 1 84 ? 0.255 -10.075 -2.277 1.00 98.81 84 THR A N 1
ATOM 618 C CA . THR A 1 84 ? -0.732 -9.077 -1.847 1.00 98.81 84 THR A CA 1
ATOM 619 C C . THR A 1 84 ? -0.083 -8.118 -0.858 1.00 98.81 84 THR A C 1
ATOM 621 O O . THR A 1 84 ? 0.501 -8.555 0.131 1.00 98.81 84 THR A O 1
ATOM 624 N N . PHE A 1 85 ? -0.255 -6.819 -1.078 1.00 98.88 85 PHE A N 1
ATOM 625 C CA . PHE A 1 85 ? 0.028 -5.809 -0.063 1.00 98.88 85 PHE A CA 1
ATOM 626 C C . PHE A 1 85 ? -1.244 -5.029 0.256 1.00 98.88 85 PHE A C 1
ATOM 628 O O . PHE A 1 85 ? -2.183 -4.978 -0.544 1.00 98.88 85 PHE A O 1
ATOM 635 N N . ILE A 1 86 ? -1.292 -4.448 1.446 1.00 98.88 86 ILE A N 1
ATOM 636 C CA . ILE A 1 86 ? -2.404 -3.611 1.888 1.00 98.88 86 ILE A CA 1
ATOM 637 C C . ILE A 1 86 ? -1.908 -2.207 2.196 1.00 98.88 86 ILE A C 1
ATOM 639 O O . ILE A 1 86 ? -0.765 -2.048 2.603 1.00 98.88 86 ILE A O 1
ATOM 643 N N . ILE A 1 87 ? -2.772 -1.207 2.038 1.00 98.88 87 ILE A N 1
ATOM 644 C CA . ILE A 1 87 ? -2.509 0.180 2.429 1.00 98.88 87 ILE A CA 1
ATOM 645 C C . ILE A 1 87 ? -3.511 0.583 3.509 1.00 98.88 87 ILE A C 1
ATOM 647 O O . ILE A 1 87 ? -4.723 0.470 3.301 1.00 98.88 87 ILE A O 1
ATOM 651 N N . CYS A 1 88 ? -3.022 1.087 4.639 1.00 98.69 88 CYS A N 1
ATOM 652 C CA . CYS A 1 88 ? -3.826 1.705 5.693 1.00 98.69 88 CYS A CA 1
ATOM 653 C C . CYS A 1 88 ? -3.365 3.141 5.978 1.00 98.69 88 CYS A C 1
ATOM 655 O O . CYS A 1 88 ? -2.318 3.579 5.500 1.00 98.69 88 CYS A O 1
ATOM 657 N N . GLY A 1 89 ? -4.166 3.890 6.738 1.00 98.56 89 GLY A N 1
ATOM 658 C CA . GLY A 1 89 ? -3.710 5.160 7.297 1.00 98.56 89 GLY A CA 1
ATOM 659 C C . GLY A 1 89 ? -2.764 4.906 8.469 1.00 98.56 89 GLY A C 1
ATOM 660 O O . GLY A 1 89 ? -2.858 3.873 9.131 1.00 98.56 89 GLY A O 1
ATOM 661 N N . PHE A 1 90 ? -1.893 5.859 8.767 1.00 97.44 90 PHE A N 1
ATOM 662 C CA . PHE A 1 90 ? -0.941 5.785 9.869 1.00 97.44 90 PHE A CA 1
ATOM 663 C C . PHE A 1 90 ? -0.881 7.123 10.601 1.00 97.44 90 PHE A C 1
ATOM 665 O O . PHE A 1 90 ? -0.743 8.177 9.980 1.00 97.44 90 PHE A O 1
ATOM 672 N N . ASN A 1 91 ? -1.000 7.090 11.927 1.00 95.19 91 ASN A N 1
ATOM 673 C CA . ASN A 1 91 ? -0.867 8.283 12.751 1.00 95.19 91 ASN A CA 1
ATOM 674 C C . ASN A 1 91 ? 0.556 8.349 13.337 1.00 95.19 91 ASN A C 1
ATOM 676 O O . ASN A 1 91 ? 0.829 7.627 14.301 1.00 95.19 91 ASN A O 1
ATOM 680 N N . PRO A 1 92 ? 1.435 9.237 12.831 1.00 89.56 92 PRO A N 1
ATOM 681 C CA . PRO A 1 92 ? 2.834 9.294 13.250 1.00 89.56 92 PRO A CA 1
ATOM 682 C C . PRO A 1 92 ? 3.026 9.741 14.703 1.00 89.56 92 PRO A C 1
ATOM 684 O O . PRO A 1 92 ? 4.018 9.363 15.318 1.00 89.56 92 PRO A O 1
ATOM 687 N N . ASP A 1 93 ? 2.083 10.496 15.273 1.00 92.69 93 ASP A N 1
ATOM 688 C CA . ASP A 1 93 ? 2.179 10.958 16.661 1.00 92.69 93 ASP A CA 1
ATOM 689 C C . ASP A 1 93 ? 1.933 9.813 17.649 1.00 92.69 93 ASP A C 1
ATOM 691 O O . ASP A 1 93 ? 2.557 9.738 18.707 1.00 92.69 93 ASP A O 1
ATOM 695 N N . SER A 1 94 ? 1.002 8.920 17.306 1.00 93.31 94 SER A N 1
ATOM 696 C CA . SER A 1 94 ? 0.642 7.769 18.146 1.00 93.31 94 SER A CA 1
ATOM 697 C C . SER A 1 94 ? 1.376 6.476 17.787 1.00 93.31 94 SER A C 1
ATOM 699 O O . SER A 1 94 ? 1.464 5.588 18.627 1.00 93.31 94 SER A O 1
ATOM 701 N N . GLY A 1 95 ? 1.877 6.356 16.554 1.00 91.81 95 GLY A N 1
ATOM 702 C CA . GLY A 1 95 ? 2.407 5.109 15.999 1.00 91.81 95 GLY A CA 1
ATOM 703 C C . GLY A 1 95 ? 1.342 4.059 15.654 1.00 91.81 95 GLY A C 1
ATOM 704 O O . GLY A 1 95 ? 1.689 2.911 15.401 1.00 91.81 95 GLY A O 1
ATOM 705 N N . GLU A 1 96 ? 0.058 4.427 15.672 1.00 95.00 96 GLU A N 1
ATOM 706 C CA . GLU A 1 96 ? -1.064 3.510 15.460 1.00 95.00 96 GLU A CA 1
ATOM 707 C C . GLU A 1 96 ? -1.554 3.519 14.007 1.00 95.00 96 GLU A C 1
ATOM 709 O O . GLU A 1 96 ? -1.647 4.568 13.355 1.00 95.00 96 GLU A O 1
ATOM 714 N N . ASP A 1 97 ? -1.973 2.344 13.540 1.00 97.50 97 ASP A N 1
ATOM 715 C CA . ASP A 1 97 ? -2.678 2.202 12.271 1.00 97.50 97 ASP A CA 1
ATOM 716 C C . ASP A 1 97 ? -4.107 2.729 12.372 1.00 97.50 97 ASP A C 1
ATOM 718 O O . ASP A 1 97 ? -4.829 2.508 13.350 1.00 97.50 97 ASP A O 1
ATOM 722 N N . THR A 1 98 ? -4.546 3.391 11.311 1.00 97.81 98 THR A N 1
ATOM 723 C CA . THR A 1 98 ? -5.853 4.035 11.216 1.00 97.81 98 THR A CA 1
ATOM 724 C C . THR A 1 98 ? -6.545 3.678 9.902 1.00 97.81 98 THR A C 1
ATOM 726 O O . THR A 1 98 ? -5.977 3.058 9.000 1.00 97.81 98 THR A O 1
ATOM 729 N N . SER A 1 99 ? -7.821 4.046 9.784 1.00 98.38 99 SER A N 1
ATOM 730 C CA . SER A 1 99 ? -8.502 3.967 8.491 1.00 98.38 99 SER A CA 1
ATOM 731 C C . SER A 1 99 ? -7.880 4.957 7.517 1.00 98.38 99 SER A C 1
ATOM 733 O O . SER A 1 99 ? -7.616 6.096 7.899 1.00 98.38 99 SER A O 1
ATOM 735 N N . LEU A 1 100 ? -7.768 4.572 6.247 1.00 98.62 100 LEU A N 1
ATOM 736 C CA . LEU A 1 100 ? -7.563 5.556 5.191 1.00 98.62 100 LEU A CA 1
ATOM 737 C C . LEU A 1 100 ? -8.705 6.573 5.213 1.00 98.62 100 LEU A C 1
ATOM 739 O O . LEU A 1 100 ? -9.888 6.214 5.272 1.00 98.62 100 LEU A O 1
ATOM 743 N N . THR A 1 101 ? -8.350 7.849 5.114 1.00 98.31 101 THR A N 1
ATOM 744 C CA . THR A 1 101 ? -9.326 8.885 4.783 1.00 98.31 101 THR A CA 1
ATOM 745 C C . THR A 1 101 ? -9.904 8.621 3.386 1.00 98.31 101 THR A C 1
ATOM 747 O O . THR A 1 101 ? -9.255 7.977 2.550 1.00 98.31 101 THR A O 1
ATOM 750 N N . PRO A 1 102 ? -11.114 9.121 3.073 1.00 98.19 102 PRO A N 1
ATOM 751 C CA . PRO A 1 102 ? -11.671 8.996 1.729 1.00 98.19 102 PRO A CA 1
ATOM 752 C C . PRO A 1 102 ? -10.719 9.508 0.639 1.00 98.19 102 PRO A C 1
ATOM 754 O O . PRO A 1 102 ? -10.595 8.873 -0.404 1.00 98.19 102 PRO A O 1
ATOM 757 N N . GLN A 1 103 ? -10.013 10.610 0.904 1.00 98.25 103 GLN A N 1
ATOM 758 C CA . GLN A 1 103 ? -9.067 11.240 -0.015 1.00 98.25 103 GLN A CA 1
ATOM 759 C C . GLN A 1 103 ? -7.843 10.358 -0.272 1.00 98.25 103 GLN A C 1
ATOM 761 O O . GLN A 1 103 ? -7.518 10.119 -1.434 1.00 98.25 103 GLN A O 1
ATOM 766 N N . GLN A 1 104 ? -7.213 9.828 0.782 1.00 98.50 104 GLN A N 1
ATOM 767 C CA . GLN A 1 104 ? -6.089 8.898 0.631 1.00 98.50 104 GLN A CA 1
ATOM 768 C C . GLN A 1 104 ? -6.521 7.641 -0.128 1.00 98.50 104 GLN A C 1
ATOM 770 O O . GLN A 1 104 ? -5.832 7.198 -1.041 1.00 98.50 104 GLN A O 1
ATOM 775 N N . ALA A 1 105 ? -7.687 7.079 0.203 1.00 98.56 105 ALA A N 1
ATOM 776 C CA . ALA A 1 105 ? -8.175 5.885 -0.475 1.00 98.56 105 ALA A CA 1
ATOM 777 C C . ALA A 1 105 ? -8.421 6.129 -1.975 1.00 98.56 105 ALA A C 1
ATOM 779 O O . ALA A 1 105 ? -8.024 5.309 -2.794 1.00 98.56 105 ALA A O 1
ATOM 780 N N . GLU A 1 106 ? -9.022 7.261 -2.357 1.00 98.56 106 GLU A N 1
ATOM 781 C CA . GLU A 1 106 ? -9.181 7.632 -3.773 1.00 98.56 106 GLU A CA 1
ATOM 782 C C . GLU A 1 106 ? -7.837 7.857 -4.476 1.00 98.56 106 GLU A C 1
ATOM 784 O O . GLU A 1 106 ? -7.645 7.417 -5.612 1.00 98.56 106 GLU A O 1
ATOM 789 N N . TYR A 1 107 ? -6.888 8.511 -3.803 1.00 98.56 107 TYR A N 1
ATOM 790 C CA . TYR A 1 107 ? -5.553 8.740 -4.343 1.00 98.56 107 TYR A CA 1
ATOM 791 C C . TYR A 1 107 ? -4.835 7.417 -4.645 1.00 98.56 107 TYR A C 1
ATOM 793 O O . TYR A 1 107 ? -4.437 7.180 -5.789 1.00 98.56 107 TYR A O 1
ATOM 801 N N . TRP A 1 108 ? -4.727 6.533 -3.650 1.00 98.56 108 TRP A N 1
ATOM 802 C CA . TRP A 1 108 ? -3.988 5.276 -3.772 1.00 98.56 108 TRP A CA 1
ATOM 803 C C . TRP A 1 108 ? -4.680 4.263 -4.686 1.00 98.56 108 TRP A C 1
ATOM 805 O O . TRP A 1 108 ? -3.996 3.556 -5.426 1.00 98.56 108 TRP A O 1
ATOM 815 N N . MET A 1 109 ? -6.020 4.238 -4.725 1.00 98.25 109 MET A N 1
ATOM 816 C CA . MET A 1 109 ? -6.747 3.449 -5.728 1.00 98.25 109 MET A CA 1
ATOM 817 C C . MET A 1 109 ? -6.380 3.877 -7.145 1.00 98.25 109 MET A C 1
ATOM 819 O O . MET A 1 109 ? -6.152 3.022 -7.993 1.00 98.25 109 MET A O 1
ATOM 823 N N . ARG A 1 110 ? -6.309 5.187 -7.414 1.00 98.25 110 ARG A N 1
ATOM 824 C CA . ARG A 1 110 ? -5.932 5.692 -8.739 1.00 98.25 110 ARG A CA 1
ATOM 825 C C . ARG A 1 110 ? -4.466 5.402 -9.054 1.00 98.25 110 ARG A C 1
ATOM 827 O O . ARG A 1 110 ? -4.170 4.999 -10.175 1.00 98.25 110 ARG A O 1
ATOM 834 N N . ARG A 1 111 ? -3.561 5.601 -8.090 1.00 97.31 111 ARG A N 1
ATOM 835 C CA . ARG A 1 111 ? -2.118 5.371 -8.265 1.00 97.31 111 ARG A CA 1
ATOM 836 C C . ARG A 1 111 ? -1.799 3.912 -8.597 1.00 97.31 111 ARG A C 1
ATOM 838 O O . ARG A 1 111 ? -0.990 3.670 -9.487 1.00 97.31 111 ARG A O 1
ATOM 845 N N . PHE A 1 112 ? -2.443 2.959 -7.924 1.00 97.88 112 PHE A N 1
ATOM 846 C CA . PHE A 1 112 ? -2.190 1.523 -8.101 1.00 97.88 112 PHE A CA 1
ATOM 847 C C . PHE A 1 112 ? -3.269 0.800 -8.920 1.00 97.88 112 PHE A C 1
ATOM 849 O O . PHE A 1 112 ? -3.361 -0.428 -8.869 1.00 97.88 112 PHE A O 1
ATOM 856 N N . HIS A 1 113 ? -4.079 1.547 -9.678 1.00 98.00 113 HIS A N 1
ATOM 857 C CA . HIS A 1 113 ? -5.221 1.010 -10.419 1.00 98.00 113 HIS A CA 1
ATOM 858 C C . HIS A 1 113 ? -4.815 -0.113 -11.377 1.00 98.00 113 HIS A C 1
ATOM 860 O O . HIS A 1 113 ? -5.318 -1.229 -11.270 1.00 98.00 113 HIS A O 1
ATOM 866 N N . GLU A 1 114 ? -3.880 0.168 -12.285 1.00 97.94 114 GLU A N 1
ATOM 867 C CA . GLU A 1 114 ? -3.439 -0.802 -13.287 1.00 97.94 114 GLU A CA 1
ATOM 868 C C . GLU A 1 114 ? -2.435 -1.792 -12.691 1.00 97.94 114 GLU A C 1
ATOM 870 O O . GLU A 1 114 ? -1.505 -1.349 -12.010 1.00 97.94 114 GLU A O 1
ATOM 875 N N . PRO A 1 115 ? -2.575 -3.106 -12.952 1.00 97.88 115 PRO A N 1
ATOM 876 C CA . PRO A 1 115 ? -1.513 -4.091 -12.770 1.00 97.88 115 PRO A CA 1
ATOM 877 C C . PRO A 1 115 ? -0.201 -3.667 -13.420 1.00 97.88 115 PRO A C 1
ATOM 879 O O . PRO A 1 115 ? -0.217 -2.990 -14.441 1.00 97.88 115 PRO A O 1
ATOM 882 N N . GLU A 1 116 ? 0.939 -4.081 -12.868 1.00 98.00 116 GLU A N 1
ATOM 883 C CA . GLU A 1 116 ? 2.259 -3.730 -13.401 1.00 98.00 116 GLU A CA 1
ATOM 884 C C . GLU A 1 116 ? 3.098 -4.986 -13.678 1.00 98.00 116 GLU A C 1
ATOM 886 O O . GLU A 1 116 ? 3.003 -5.994 -12.9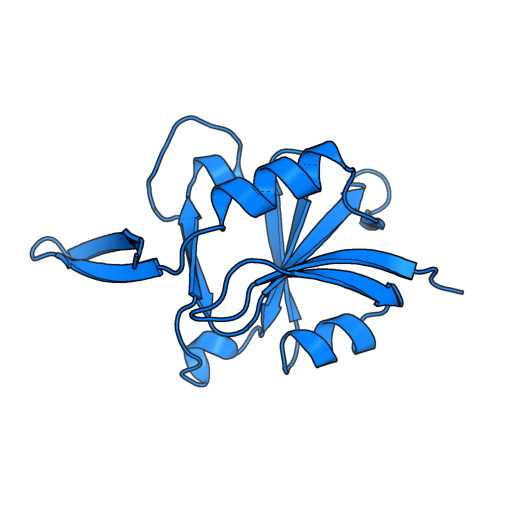78 1.00 98.00 116 GLU A O 1
ATOM 891 N N . THR A 1 117 ? 3.939 -4.920 -14.710 1.00 96.56 117 THR A N 1
ATOM 892 C CA . THR A 1 117 ? 5.052 -5.850 -14.945 1.00 96.56 117 THR A CA 1
ATOM 893 C C . THR A 1 117 ? 6.375 -5.107 -14.816 1.00 96.56 117 THR A C 1
ATOM 895 O O . THR A 1 117 ? 6.429 -3.894 -15.005 1.00 96.56 117 THR A O 1
ATOM 898 N N . PHE A 1 118 ? 7.459 -5.834 -14.555 1.00 96.75 118 PHE A N 1
ATOM 899 C CA . PHE A 1 118 ? 8.783 -5.252 -14.346 1.00 96.75 118 PHE A CA 1
ATOM 900 C C . PHE A 1 118 ? 9.738 -5.698 -15.443 1.00 96.75 118 PHE A C 1
ATOM 902 O O . PHE A 1 118 ? 9.849 -6.890 -15.735 1.00 96.75 118 PHE A O 1
ATOM 909 N N . VAL A 1 119 ? 10.419 -4.738 -16.063 1.00 95.50 119 VAL A N 1
ATOM 910 C CA . VAL A 1 119 ? 11.391 -4.992 -17.130 1.00 95.50 119 VAL A CA 1
ATOM 911 C C . VAL A 1 119 ? 12.736 -4.433 -16.709 1.00 95.50 119 VAL A C 1
ATOM 913 O O . VAL A 1 119 ? 12.842 -3.248 -16.399 1.00 95.50 119 VAL A O 1
ATOM 916 N N . GLN A 1 120 ? 13.760 -5.285 -16.725 1.00 95.31 120 GLN A N 1
ATOM 917 C CA . GLN A 1 120 ? 15.143 -4.850 -16.592 1.00 95.31 120 GLN A CA 1
ATOM 918 C C . GLN A 1 120 ? 15.697 -4.475 -17.969 1.00 95.31 120 GLN A C 1
ATOM 920 O O . GLN A 1 120 ? 15.586 -5.246 -18.925 1.00 95.31 120 GLN A O 1
ATOM 925 N N . THR A 1 121 ? 16.286 -3.291 -18.078 1.00 93.25 121 THR A N 1
ATOM 926 C CA . THR A 1 121 ? 16.919 -2.819 -19.311 1.00 93.25 121 THR A CA 1
ATOM 927 C C . THR A 1 121 ? 18.393 -3.236 -19.366 1.00 93.25 121 THR A C 1
ATOM 929 O O . THR A 1 121 ? 18.951 -3.786 -18.415 1.00 93.25 121 THR A O 1
ATOM 932 N N . MET A 1 122 ? 19.054 -2.976 -20.498 1.00 94.62 122 MET A N 1
ATOM 933 C CA . MET A 1 122 ? 20.464 -3.338 -20.693 1.00 94.62 122 MET A CA 1
ATOM 934 C C . MET A 1 122 ? 21.433 -2.589 -19.768 1.00 94.62 122 MET A C 1
ATOM 936 O O . MET A 1 122 ? 22.530 -3.090 -19.536 1.00 94.62 122 MET A O 1
ATOM 940 N N . ASP A 1 123 ? 21.057 -1.414 -19.255 1.00 94.44 123 ASP A N 1
ATOM 941 C CA . ASP A 1 123 ? 21.882 -0.665 -18.298 1.00 94.44 123 ASP A CA 1
ATOM 942 C C . ASP A 1 123 ? 21.684 -1.128 -16.841 1.00 94.44 123 ASP A C 1
ATOM 944 O O . ASP A 1 123 ? 22.352 -0.634 -15.934 1.00 94.44 123 ASP A O 1
ATOM 948 N N . GLY A 1 124 ? 20.809 -2.117 -16.627 1.00 91.81 124 GLY A N 1
ATOM 949 C CA . GLY A 1 124 ? 20.506 -2.704 -15.326 1.00 91.81 124 GLY A CA 1
ATOM 950 C C . GLY A 1 124 ? 19.340 -2.043 -14.592 1.00 91.81 124 GLY A C 1
ATOM 951 O O . GLY A 1 124 ? 18.881 -2.618 -13.602 1.00 91.81 124 GLY A O 1
ATOM 952 N N . SER A 1 125 ? 18.827 -0.904 -15.072 1.00 91.44 125 SER A N 1
ATOM 953 C CA . SER A 1 125 ? 17.633 -0.257 -14.514 1.00 91.44 125 SER A CA 1
ATOM 954 C C . SER A 1 125 ? 16.392 -1.138 -14.649 1.00 91.44 125 SER A C 1
ATOM 956 O O . SER A 1 125 ? 16.243 -1.897 -15.610 1.00 91.44 125 SER A O 1
ATOM 958 N N . ILE A 1 126 ? 15.490 -1.040 -13.671 1.00 94.88 126 ILE A N 1
ATOM 959 C CA . ILE A 1 126 ? 14.204 -1.741 -13.659 1.00 94.88 126 ILE A CA 1
ATOM 960 C C . ILE A 1 126 ? 13.094 -0.704 -13.806 1.00 94.88 126 ILE A C 1
ATOM 962 O O . ILE A 1 126 ? 13.083 0.295 -13.092 1.00 94.88 126 ILE A O 1
ATOM 966 N N . HIS A 1 127 ? 12.146 -0.963 -14.703 1.00 94.06 127 HIS A N 1
ATOM 967 C CA . HIS A 1 127 ? 10.959 -0.132 -14.892 1.00 94.06 127 HIS A CA 1
ATOM 968 C C . HIS A 1 127 ? 9.686 -0.932 -14.634 1.00 94.06 127 HIS A C 1
ATOM 970 O O . HIS A 1 127 ? 9.554 -2.062 -15.111 1.00 94.06 127 HIS A O 1
ATOM 976 N N . ALA A 1 128 ? 8.742 -0.311 -13.927 1.00 95.81 128 ALA A N 1
ATOM 977 C CA . ALA A 1 128 ? 7.373 -0.787 -13.804 1.0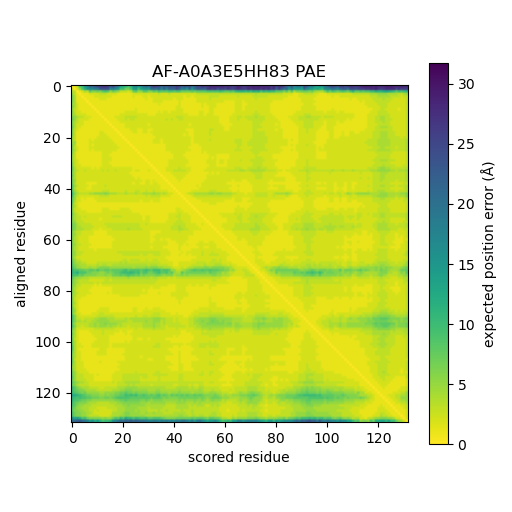0 95.81 128 ALA A CA 1
ATOM 978 C C . ALA A 1 128 ? 6.565 -0.323 -15.023 1.00 95.81 128 ALA A C 1
ATOM 980 O O . ALA A 1 128 ? 6.617 0.846 -15.410 1.00 95.81 128 ALA A O 1
ATOM 981 N N . ILE A 1 129 ? 5.835 -1.241 -15.648 1.00 95.25 129 ILE A N 1
ATOM 982 C CA . ILE A 1 129 ? 5.039 -0.988 -16.848 1.00 95.25 129 ILE A CA 1
ATOM 983 C C . ILE A 1 129 ? 3.603 -1.443 -16.579 1.00 95.25 129 ILE A C 1
ATOM 985 O O . ILE A 1 129 ? 3.399 -2.632 -16.326 1.00 95.25 129 ILE A O 1
ATOM 989 N N . PRO A 1 130 ? 2.605 -0.548 -16.676 1.00 94.56 130 PRO A N 1
ATOM 990 C CA . PRO A 1 130 ? 1.203 -0.924 -16.556 1.00 94.56 130 PRO A CA 1
ATOM 991 C C . PRO A 1 130 ? 0.780 -1.960 -17.607 1.00 94.56 130 PRO A C 1
ATOM 993 O O . PRO A 1 130 ? 1.072 -1.809 -18.796 1.00 94.56 130 PRO A O 1
ATOM 996 N N . ILE A 1 131 ? 0.051 -2.983 -17.172 1.00 90.38 131 ILE A N 1
ATOM 997 C CA . ILE A 1 131 ? -0.550 -4.027 -17.999 1.00 90.38 131 ILE A CA 1
ATOM 998 C C . ILE A 1 131 ? -2.033 -3.681 -18.136 1.00 90.38 131 ILE A C 1
ATOM 1000 O O . ILE A 1 131 ? -2.781 -3.776 -17.167 1.00 90.38 131 ILE A O 1
ATOM 1004 N N . ARG A 1 132 ? -2.427 -3.239 -19.331 1.00 76.19 132 ARG A N 1
ATOM 1005 C CA . ARG A 1 132 ? -3.819 -2.921 -19.683 1.00 76.19 132 ARG A CA 1
ATOM 1006 C C . ARG A 1 132 ? -4.546 -4.126 -20.260 1.00 76.19 132 ARG A C 1
ATOM 1008 O O . ARG A 1 132 ? -3.872 -4.934 -20.939 1.00 76.19 132 ARG A O 1
#

Nearest PDB structures (foldseek):
  2z3j-assembly1_D  TM=2.820E-01  e=3.650E+00  Aspergillus terreus
  2z3g-assembly1_B  TM=2.183E-01  e=4.076E+00  Aspergillus terreus

Foldseek 3Di:
DQAKAWKWKFFAQAAIDIDIFRQDQVGQCVRQVAHWDWAAFPPQKIKIHHPCQVVVPAAWWDFQWPCRRHVDDTRAGPDIGGGMMMMFGADPVVRGTHYDDPVRVVVVSVVRGFTWDWDQDPVRGIDTDGDD

pLDDT: mean 96.35, std 5.82, range [46.97, 98.88]

Radius of gyration: 14.4 Å; Cα contacts (8 Å, |Δi|>4): 295; chains: 1; bounding box: 35×32×42 Å

Secondary structure (DSSP, 8-state):
---EEEEEEE-TTS--EEEEEESSHHHHHHHHTSSEEEEEETTTEEEEEETTTTTTTPPEEEEEEHHHHHSSS---EEEEEES-EEEEEEETTTTEEEPPPHHHHHHHHHHT-S-EEEEE-TTS-EEEEE--

InterPro domains:
  IPR024559 Domain of unknown function DUF3846 [PF12957] (5-113)

Organism: Bifidobacterium pseudocatenulatum (NCBI:txid28026)

Mean predicted aligned error: 2.81 Å

Sequence (132 aa):
MNGTINILAIKPGEQPERLTIDNTLEAKQKLVGGYIEAFGLMDGACIYCNEEGKIDGMPLNRGITMNDATGEDGDELVEIMAGTFIICGFNPDSGEDTSLTPQQAEYWMRRFHEPETFVQTMDGSIHAIPIR

Solvent-accessible surface area (backbone atoms only — not comparable to full-atom values): 7097 Å² total; per-residue (Å²): 130,70,55,74,26,37,32,38,40,38,43,51,82,38,55,53,40,82,46,77,42,59,59,44,71,66,54,52,23,63,68,29,68,43,62,69,37,80,46,72,30,36,93,46,28,31,34,40,28,22,64,54,20,64,83,74,63,39,52,64,22,47,65,38,24,41,26,52,44,65,64,45,95,48,83,54,68,77,45,71,44,23,30,26,32,34,40,30,16,38,40,83,92,78,73,44,80,39,45,41,50,74,65,56,47,55,50,51,40,62,74,50,33,59,23,39,46,79,46,72,48,96,89,67,53,68,44,74,41,76,54,130